Protein AF-A0A4Y2G846-F1 (afdb_monomer)

Secondary structure (DSSP, 8-state):
-PPTT------SS-HHHHHHHHHHHHHTTSS-EEEE-S-THHHHHHHHHS-TT--EEEEEPPPTTSPPEEEEHHHHHHHTTTHHHHHHHHHHH--SSS-PSTT--HHHHHHHHHH-HHHHHHHHHHHS----

Structure (mmCIF, N/CA/C/O backbone):
data_AF-A0A4Y2G846-F1
#
_entry.id   AF-A0A4Y2G846-F1
#
loop_
_atom_site.group_PDB
_atom_site.id
_atom_site.type_symbol
_atom_site.label_atom_id
_atom_site.label_alt_id
_atom_site.label_comp_id
_atom_site.label_asym_id
_atom_site.label_entity_id
_atom_site.label_seq_id
_atom_site.pdbx_PDB_ins_code
_atom_site.Cartn_x
_atom_site.Cartn_y
_atom_site.Cartn_z
_atom_site.occupancy
_atom_site.B_iso_or_equiv
_atom_site.auth_seq_id
_atom_site.auth_comp_id
_atom_site.auth_asym_id
_atom_site.auth_atom_id
_atom_site.pdbx_PDB_model_num
ATOM 1 N N . MET A 1 1 ? -10.526 -6.897 -23.720 1.00 56.66 1 MET A N 1
ATOM 2 C CA . MET A 1 1 ? -9.718 -6.234 -24.769 1.00 56.66 1 MET A CA 1
ATOM 3 C C . MET A 1 1 ? -8.482 -5.649 -24.108 1.00 56.66 1 MET A C 1
ATOM 5 O O . MET A 1 1 ? -8.633 -5.002 -23.082 1.00 56.66 1 MET A O 1
ATOM 9 N N . VAL A 1 2 ? -7.288 -5.907 -24.644 1.00 66.44 2 VAL A N 1
ATOM 10 C CA . VAL A 1 2 ? -6.033 -5.310 -24.152 1.00 66.44 2 VAL A CA 1
ATOM 11 C C . VAL A 1 2 ? -5.812 -3.998 -24.900 1.00 66.44 2 VAL A C 1
ATOM 13 O O . VAL A 1 2 ? -5.807 -3.989 -26.131 1.00 66.44 2 VAL A O 1
ATOM 16 N N . ALA A 1 3 ? -5.684 -2.886 -24.176 1.00 75.12 3 ALA A N 1
ATOM 17 C CA . ALA A 1 3 ? -5.344 -1.602 -24.779 1.00 75.12 3 ALA A CA 1
ATOM 18 C C . ALA A 1 3 ? -3.887 -1.627 -25.270 1.00 75.12 3 ALA A C 1
ATOM 20 O O . ALA A 1 3 ? -3.001 -2.167 -24.607 1.00 75.12 3 ALA A O 1
ATOM 21 N N . LYS A 1 4 ? -3.629 -1.051 -26.448 1.00 83.31 4 LYS A N 1
ATOM 22 C CA . LYS A 1 4 ? -2.294 -1.032 -27.060 1.00 83.31 4 LYS A CA 1
ATOM 23 C C . LYS A 1 4 ? -1.292 -0.359 -26.110 1.00 83.31 4 LYS A C 1
ATOM 25 O O . LYS A 1 4 ? -1.542 0.749 -25.650 1.00 83.31 4 LYS A O 1
ATOM 30 N N . GLY A 1 5 ? -0.177 -1.034 -25.825 1.00 87.25 5 GLY A N 1
ATOM 31 C CA . GLY A 1 5 ? 0.863 -0.542 -24.909 1.00 87.25 5 GLY A CA 1
ATOM 32 C C . GLY A 1 5 ? 0.682 -0.930 -23.437 1.00 87.25 5 GLY A C 1
ATOM 33 O O . GLY A 1 5 ? 1.544 -0.591 -22.632 1.00 87.25 5 GLY A O 1
ATOM 34 N N . PHE A 1 6 ? -0.379 -1.664 -23.080 1.00 85.44 6 PHE A N 1
ATOM 35 C CA . PHE A 1 6 ? -0.602 -2.142 -21.715 1.00 85.44 6 PHE A CA 1
ATOM 36 C C . PHE A 1 6 ? -0.427 -3.655 -21.613 1.00 85.44 6 PHE A C 1
ATOM 38 O O . PHE A 1 6 ? -1.007 -4.421 -22.380 1.00 85.44 6 PHE A O 1
ATOM 45 N N . GLU A 1 7 ? 0.349 -4.087 -20.623 1.00 90.25 7 GLU A N 1
ATOM 46 C CA . GLU A 1 7 ? 0.417 -5.488 -20.224 1.00 90.25 7 GLU A CA 1
ATOM 47 C C . GLU A 1 7 ? -0.723 -5.783 -19.240 1.00 90.25 7 GLU A C 1
ATOM 49 O O . GLU A 1 7 ? -0.816 -5.162 -18.183 1.00 90.25 7 GLU A O 1
ATOM 54 N N . THR A 1 8 ? -1.591 -6.740 -19.571 1.00 90.12 8 THR A N 1
ATOM 55 C CA . THR A 1 8 ? -2.663 -7.200 -18.676 1.00 90.12 8 THR A CA 1
ATOM 56 C C . THR A 1 8 ? -2.320 -8.563 -18.102 1.00 90.12 8 THR A C 1
ATOM 58 O O . THR A 1 8 ? -1.963 -9.473 -18.851 1.00 90.12 8 THR A O 1
ATOM 61 N N . ARG A 1 9 ? -2.483 -8.731 -16.790 1.00 90.25 9 ARG A N 1
ATOM 62 C CA . ARG A 1 9 ? -2.288 -10.011 -16.105 1.00 90.25 9 ARG A CA 1
ATOM 63 C C . ARG A 1 9 ? -3.448 -10.280 -15.156 1.00 90.25 9 ARG A C 1
ATOM 65 O O . ARG A 1 9 ? -4.011 -9.345 -14.596 1.00 90.25 9 ARG A O 1
ATOM 72 N N . VAL A 1 10 ? -3.785 -11.554 -14.991 1.00 91.00 10 VAL A N 1
ATOM 73 C CA . VAL A 1 10 ? -4.806 -12.020 -14.046 1.00 91.00 10 VAL A CA 1
ATOM 74 C C . VAL A 1 10 ? -4.091 -12.568 -12.817 1.00 91.00 10 VAL A C 1
ATOM 76 O O . VAL A 1 10 ? -3.181 -13.385 -12.956 1.00 91.00 10 VAL A O 1
ATOM 79 N N . ALA A 1 11 ? -4.471 -12.102 -11.629 1.00 91.12 11 ALA A N 1
ATOM 80 C CA . ALA A 1 11 ? -3.952 -12.644 -10.381 1.00 91.12 11 ALA A CA 1
ATOM 81 C C . ALA A 1 11 ? -4.583 -14.018 -10.110 1.00 91.12 11 ALA A C 1
ATOM 83 O O . ALA A 1 11 ? -5.795 -14.180 -10.214 1.00 91.12 11 ALA A O 1
ATOM 84 N N . THR A 1 12 ? -3.769 -15.009 -9.742 1.00 90.56 12 THR A N 1
ATOM 85 C CA . THR A 1 12 ? -4.254 -16.340 -9.325 1.00 90.56 12 THR A CA 1
ATOM 86 C C . THR A 1 12 ? -4.896 -16.315 -7.928 1.00 90.56 12 THR A C 1
ATOM 88 O O . THR A 1 12 ? -5.572 -17.262 -7.542 1.00 90.56 12 THR A O 1
ATOM 91 N N . GLY A 1 13 ? -4.678 -15.241 -7.164 1.00 88.94 13 GLY A N 1
ATOM 92 C CA . GLY A 1 13 ? -5.247 -15.014 -5.836 1.00 88.94 13 GLY A CA 1
ATOM 93 C C . GLY A 1 13 ? -5.708 -13.567 -5.686 1.00 88.94 13 GLY A C 1
ATOM 94 O O . GLY A 1 13 ? -6.281 -13.001 -6.613 1.00 88.94 13 GLY A O 1
ATOM 95 N N . ASP A 1 14 ? -5.427 -12.963 -4.534 1.00 89.25 14 ASP A N 1
ATOM 96 C CA . ASP A 1 14 ? -5.782 -11.570 -4.267 1.00 89.25 14 ASP A CA 1
ATOM 97 C C . ASP A 1 14 ? -5.083 -10.585 -5.229 1.00 89.25 14 ASP A C 1
ATOM 99 O O . ASP A 1 14 ? -3.858 -10.618 -5.419 1.00 89.25 14 ASP A O 1
ATOM 103 N N . ALA A 1 15 ? -5.878 -9.713 -5.851 1.00 91.00 15 ALA A N 1
ATOM 104 C CA . ALA A 1 15 ? -5.403 -8.762 -6.850 1.00 91.00 15 ALA A CA 1
ATOM 105 C C . ALA A 1 15 ? -4.586 -7.628 -6.218 1.00 91.00 15 ALA A C 1
ATOM 107 O O . ALA A 1 15 ? -3.604 -7.185 -6.820 1.00 91.00 15 ALA A O 1
A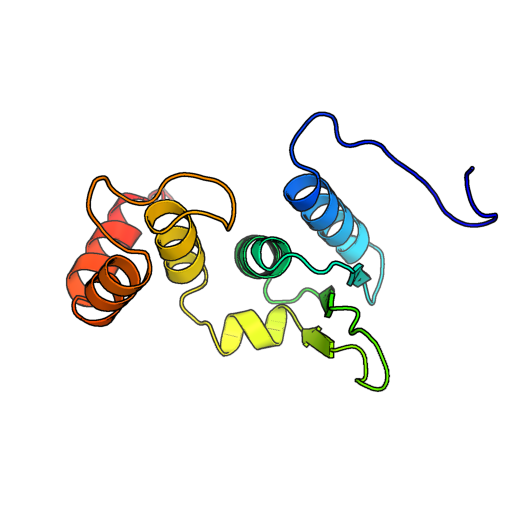TOM 108 N N . ASP A 1 16 ? -4.931 -7.203 -5.002 1.00 90.81 16 ASP A N 1
ATOM 109 C CA . ASP A 1 16 ? -4.244 -6.109 -4.313 1.00 90.81 16 ASP A CA 1
ATOM 110 C C . ASP A 1 16 ? -2.818 -6.504 -3.945 1.00 90.81 16 ASP A C 1
ATOM 112 O O . ASP A 1 16 ? -1.851 -5.807 -4.273 1.00 90.81 16 ASP A O 1
ATOM 116 N N . THR A 1 17 ? -2.666 -7.697 -3.377 1.00 91.06 17 THR A N 1
ATOM 117 C CA . THR A 1 17 ? -1.370 -8.307 -3.080 1.00 91.06 17 THR A CA 1
ATOM 118 C C . THR A 1 17 ? -0.526 -8.453 -4.340 1.00 91.06 17 THR A C 1
ATOM 120 O O . THR A 1 17 ? 0.670 -8.143 -4.330 1.00 91.06 17 THR A O 1
ATOM 123 N N . TYR A 1 18 ? -1.130 -8.906 -5.442 1.00 94.06 18 TYR A N 1
ATOM 124 C CA . TYR A 1 18 ? -0.429 -9.032 -6.714 1.00 94.06 18 TYR A CA 1
ATOM 125 C C . TYR A 1 18 ? 0.054 -7.668 -7.231 1.00 94.06 18 TYR A C 1
ATOM 127 O O . TYR A 1 18 ? 1.231 -7.518 -7.564 1.00 94.06 18 TYR A O 1
ATOM 135 N N . ASN A 1 19 ? -0.818 -6.660 -7.246 1.00 93.44 19 ASN A N 1
ATOM 136 C CA . ASN A 1 19 ? -0.503 -5.319 -7.733 1.00 93.44 19 ASN A CA 1
ATOM 137 C C . ASN A 1 19 ? 0.627 -4.667 -6.930 1.00 93.44 19 ASN A C 1
ATOM 139 O O . ASN A 1 19 ? 1.572 -4.136 -7.521 1.00 93.44 19 ASN A O 1
ATOM 143 N N . VAL A 1 20 ? 0.578 -4.762 -5.598 1.00 94.38 20 VAL A N 1
ATOM 144 C CA . VAL A 1 20 ? 1.624 -4.213 -4.726 1.00 94.38 20 VAL A CA 1
ATOM 145 C C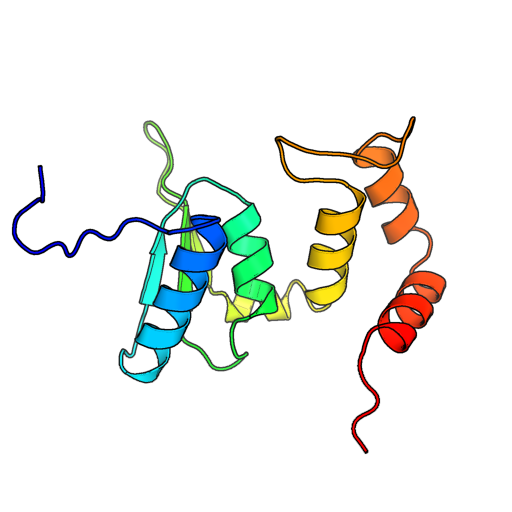 . VAL A 1 20 ? 2.957 -4.913 -4.964 1.00 94.38 20 VAL A C 1
ATOM 147 O O . VAL A 1 20 ? 3.960 -4.240 -5.203 1.00 94.38 20 VAL A O 1
ATOM 150 N N . ARG A 1 21 ? 2.982 -6.252 -4.995 1.00 94.50 21 ARG A N 1
ATOM 151 C CA . ARG A 1 21 ? 4.215 -7.010 -5.273 1.00 94.50 21 ARG A CA 1
ATOM 152 C C . ARG A 1 21 ? 4.827 -6.640 -6.619 1.00 94.50 21 ARG A C 1
ATOM 154 O O . ARG A 1 21 ? 6.021 -6.367 -6.693 1.00 94.50 21 ARG A O 1
ATOM 161 N N . ARG A 1 22 ? 4.013 -6.560 -7.674 1.00 94.81 22 ARG A N 1
ATOM 162 C CA . ARG A 1 22 ? 4.486 -6.174 -9.012 1.00 94.81 22 ARG A CA 1
ATOM 163 C C . ARG A 1 22 ? 5.016 -4.746 -9.059 1.00 94.81 22 ARG A C 1
ATOM 165 O O . ARG A 1 22 ? 6.021 -4.504 -9.726 1.00 94.81 22 ARG A O 1
ATOM 172 N N . GLY A 1 23 ? 4.375 -3.812 -8.358 1.00 94.69 23 GLY A N 1
ATOM 173 C CA . GLY A 1 23 ? 4.871 -2.444 -8.225 1.00 94.69 23 GLY A CA 1
ATOM 174 C C . GLY A 1 23 ? 6.241 -2.397 -7.548 1.00 94.69 23 GLY A C 1
ATOM 175 O O . GLY A 1 23 ? 7.152 -1.741 -8.049 1.00 94.69 23 GLY A O 1
ATOM 176 N N . LEU A 1 24 ? 6.415 -3.157 -6.463 1.00 94.50 24 LEU A N 1
ATOM 177 C CA . LEU A 1 24 ? 7.684 -3.254 -5.736 1.00 94.50 24 LEU A CA 1
ATOM 178 C C . LEU A 1 24 ? 8.797 -3.884 -6.582 1.00 94.50 24 LEU A C 1
ATOM 180 O O . LEU A 1 24 ? 9.896 -3.341 -6.634 1.00 94.50 24 LEU A O 1
ATOM 184 N N . GLU A 1 25 ? 8.510 -4.966 -7.310 1.00 94.19 25 GLU A N 1
ATOM 185 C CA . GLU A 1 25 ? 9.460 -5.572 -8.256 1.00 94.19 25 GLU A CA 1
ATOM 186 C C . GLU A 1 25 ? 9.915 -4.566 -9.322 1.00 94.19 25 GLU A C 1
ATOM 188 O O . GLU A 1 25 ? 11.099 -4.472 -9.642 1.00 94.19 25 GLU A O 1
ATOM 193 N N . LYS A 1 26 ? 8.982 -3.776 -9.869 1.00 93.62 26 LYS A N 1
ATOM 194 C CA . LYS A 1 26 ? 9.304 -2.751 -10.869 1.00 93.62 26 LYS A CA 1
ATOM 195 C C . LYS A 1 26 ? 10.111 -1.599 -10.282 1.00 93.62 26 LYS A C 1
ATOM 197 O O . LYS A 1 26 ? 10.954 -1.061 -10.998 1.00 93.62 26 LYS A O 1
ATOM 202 N N . ALA A 1 27 ? 9.901 -1.253 -9.013 1.00 93.25 27 ALA A N 1
ATOM 203 C CA . ALA A 1 27 ? 10.620 -0.174 -8.338 1.00 93.25 27 ALA A CA 1
ATOM 204 C C . ALA A 1 27 ? 12.122 -0.463 -8.164 1.00 93.25 27 ALA A C 1
ATOM 206 O O . ALA A 1 27 ? 12.891 0.465 -7.941 1.00 93.25 27 ALA A O 1
ATOM 207 N N . ILE A 1 28 ? 12.558 -1.720 -8.325 1.00 91.31 28 ILE A N 1
ATOM 208 C CA . ILE A 1 28 ? 13.983 -2.089 -8.333 1.00 91.31 28 ILE A CA 1
ATOM 209 C C . ILE A 1 28 ? 14.691 -1.538 -9.579 1.00 91.31 28 ILE A C 1
ATOM 211 O O . ILE A 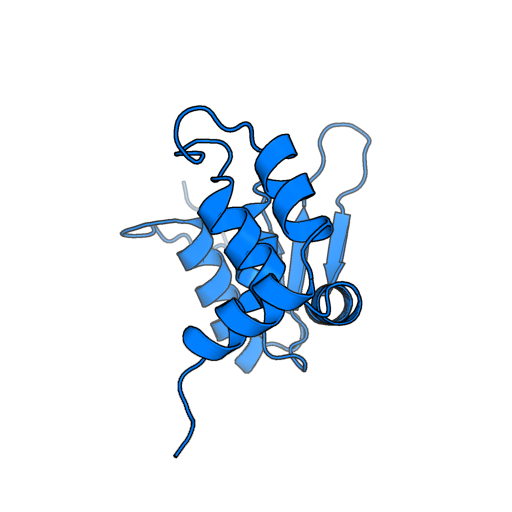1 28 ? 15.843 -1.124 -9.505 1.00 91.31 28 ILE A O 1
ATOM 215 N N . SER A 1 29 ? 14.017 -1.536 -10.733 1.00 93.00 29 SER A N 1
ATOM 216 C CA . SER A 1 29 ? 14.629 -1.182 -12.022 1.00 93.00 29 SER A CA 1
ATOM 217 C C . SER A 1 29 ? 14.085 0.107 -12.642 1.00 93.00 29 SER A C 1
ATOM 219 O O . SER A 1 29 ? 14.532 0.492 -13.719 1.00 93.00 29 SER A O 1
ATOM 221 N N . HIS A 1 30 ? 13.098 0.750 -12.016 1.00 93.38 30 HIS A N 1
ATOM 222 C CA . HIS A 1 30 ? 12.490 1.987 -12.503 1.00 93.38 30 HIS A CA 1
ATOM 223 C C . HIS A 1 30 ? 12.605 3.072 -11.432 1.00 93.38 30 HIS A C 1
ATOM 225 O O . HIS A 1 30 ? 12.308 2.805 -10.269 1.00 93.38 30 HIS A O 1
ATOM 231 N N . PRO A 1 31 ? 12.977 4.308 -11.810 1.00 91.81 31 PRO A N 1
ATOM 232 C CA . PRO A 1 31 ? 13.217 5.378 -10.845 1.00 91.81 31 PRO A CA 1
ATOM 233 C C . PRO A 1 31 ? 11.945 5.825 -10.116 1.00 91.81 31 PRO A C 1
ATOM 235 O O . PRO A 1 31 ? 12.031 6.335 -9.002 1.00 91.81 31 PRO A O 1
ATOM 238 N N . ILE A 1 32 ? 10.774 5.663 -10.742 1.00 94.06 32 ILE A N 1
ATOM 239 C CA . ILE A 1 32 ? 9.467 6.024 -10.187 1.00 94.06 32 ILE A CA 1
ATOM 240 C C . ILE A 1 32 ? 8.456 4.959 -10.605 1.00 94.06 32 ILE A C 1
ATOM 242 O O . ILE A 1 32 ? 8.353 4.625 -11.787 1.00 94.06 32 ILE A O 1
ATOM 246 N N . VAL A 1 33 ? 7.685 4.457 -9.641 1.00 95.88 33 VAL A N 1
ATOM 247 C CA . VAL A 1 33 ? 6.562 3.541 -9.882 1.00 95.88 33 VAL A CA 1
ATOM 248 C C . VAL A 1 33 ? 5.329 4.051 -9.151 1.00 95.88 33 VAL A C 1
ATOM 250 O O . VAL A 1 33 ? 5.420 4.488 -8.006 1.00 95.88 33 VAL A O 1
ATOM 253 N N . SER A 1 34 ? 4.167 3.974 -9.799 1.00 95.38 34 SER A N 1
ATOM 254 C CA . SER A 1 34 ? 2.880 4.264 -9.170 1.00 95.38 34 SER A CA 1
ATOM 255 C C . SER A 1 34 ? 1.962 3.050 -9.254 1.00 95.38 34 SER A C 1
ATOM 257 O O . SER A 1 34 ? 1.796 2.465 -10.324 1.00 95.38 34 SER A O 1
ATOM 259 N N . ILE A 1 35 ? 1.373 2.675 -8.120 1.00 95.38 35 ILE A N 1
ATOM 260 C CA . ILE A 1 35 ? 0.309 1.676 -8.024 1.00 95.38 35 ILE A CA 1
ATOM 261 C C . ILE A 1 35 ? -1.010 2.437 -7.967 1.00 95.38 35 ILE A C 1
ATOM 263 O O . ILE A 1 35 ? -1.205 3.281 -7.096 1.00 95.38 35 ILE A O 1
ATOM 267 N N . THR A 1 36 ? -1.908 2.152 -8.906 1.00 94.31 36 THR A N 1
ATOM 268 C CA . THR A 1 36 ? -3.199 2.840 -9.018 1.00 94.31 36 THR A CA 1
ATOM 269 C C . THR A 1 36 ? -4.337 1.939 -8.564 1.00 94.31 36 THR A C 1
ATOM 271 O O . THR A 1 36 ? -4.454 0.823 -9.063 1.00 94.31 36 THR A O 1
ATOM 274 N N . GLY A 1 37 ? -5.204 2.428 -7.676 1.00 92.19 37 GLY A N 1
ATOM 275 C CA . GLY A 1 37 ? -6.393 1.691 -7.239 1.00 92.19 37 GLY A CA 1
ATOM 276 C C . GLY A 1 37 ? -7.285 2.490 -6.291 1.00 92.19 37 GLY A C 1
ATOM 277 O O . GLY A 1 37 ? -6.871 3.517 -5.756 1.00 92.19 37 GLY A O 1
ATOM 278 N N . GLN A 1 38 ? -8.541 2.063 -6.123 1.00 89.56 38 GLN A N 1
ATOM 279 C CA . GLN A 1 38 ? -9.478 2.716 -5.195 1.00 89.56 38 GLN A CA 1
ATOM 280 C C . GLN A 1 38 ? -9.427 2.119 -3.787 1.00 89.56 38 GLN A C 1
ATOM 282 O O . GLN A 1 38 ? -9.734 2.846 -2.837 1.00 89.56 38 GLN A O 1
ATOM 287 N N . ASP A 1 39 ? -9.026 0.855 -3.674 1.00 87.56 39 ASP A N 1
ATOM 288 C CA . ASP A 1 39 ? -9.048 0.083 -2.437 1.00 87.56 39 ASP A CA 1
ATOM 289 C C . ASP A 1 39 ? -7.964 0.547 -1.463 1.00 87.56 39 ASP A C 1
ATOM 291 O O . ASP A 1 39 ? -6.809 0.785 -1.831 1.00 87.56 39 ASP A O 1
ATOM 295 N N . ILE A 1 40 ? -8.355 0.719 -0.199 1.00 82.06 40 ILE A N 1
ATOM 296 C CA . ILE A 1 40 ? -7.459 1.216 0.851 1.00 82.06 40 ILE A CA 1
ATOM 297 C C . ILE A 1 40 ? -6.424 0.167 1.267 1.00 82.06 40 ILE A C 1
ATOM 299 O O . ILE A 1 40 ? -5.344 0.516 1.748 1.00 82.06 40 ILE A O 1
ATOM 303 N N . ASP A 1 41 ? -6.721 -1.106 1.026 1.00 84.88 41 ASP A N 1
ATOM 304 C CA . ASP A 1 41 ? -5.864 -2.241 1.364 1.00 84.88 41 ASP A CA 1
ATOM 305 C C . ASP A 1 41 ? -4.526 -2.163 0.618 1.00 84.88 41 ASP A C 1
ATOM 307 O O . ASP A 1 41 ? -3.479 -2.485 1.184 1.00 84.88 41 ASP A O 1
ATOM 311 N N . LEU A 1 42 ? -4.524 -1.583 -0.590 1.00 89.75 42 LEU A N 1
ATOM 312 C CA . LEU A 1 42 ? -3.314 -1.262 -1.348 1.00 89.75 42 LEU A CA 1
ATOM 313 C C . LEU A 1 42 ? -2.358 -0.356 -0.566 1.00 89.75 42 LEU A C 1
ATOM 315 O O . LEU A 1 42 ? -1.146 -0.549 -0.631 1.00 89.75 42 LEU A O 1
ATOM 319 N N . VAL A 1 43 ? -2.874 0.614 0.195 1.00 87.38 43 VAL A N 1
ATOM 320 C CA . VAL A 1 43 ? -2.052 1.515 1.018 1.00 87.38 43 VAL A CA 1
ATOM 321 C C . VAL A 1 43 ? -1.451 0.760 2.197 1.00 87.38 43 VAL A C 1
ATOM 323 O O . VAL A 1 43 ? -0.256 0.894 2.457 1.00 87.38 43 VAL A O 1
ATOM 326 N N . GLY A 1 44 ? -2.255 -0.056 2.885 1.00 84.69 44 GLY A N 1
ATOM 327 C CA . GLY A 1 44 ? -1.786 -0.881 3.999 1.00 84.69 44 GLY A CA 1
ATOM 328 C C . GLY A 1 44 ? -0.674 -1.838 3.568 1.00 84.69 44 GLY A C 1
ATOM 329 O O . GLY A 1 44 ? 0.407 -1.842 4.159 1.00 84.69 44 GLY A O 1
ATOM 330 N N . LEU A 1 45 ? -0.905 -2.581 2.483 1.00 88.75 45 LEU A N 1
ATOM 331 C CA . LEU A 1 45 ? 0.068 -3.494 1.883 1.00 88.75 45 LEU A CA 1
ATOM 332 C C . LEU A 1 45 ? 1.326 -2.763 1.395 1.00 88.75 45 LEU A C 1
ATOM 334 O O . LEU A 1 45 ? 2.439 -3.250 1.594 1.00 88.75 45 LEU A O 1
ATOM 338 N N . LEU A 1 46 ? 1.179 -1.586 0.781 1.00 90.44 46 LEU A N 1
ATOM 339 C CA . LEU A 1 46 ? 2.315 -0.817 0.283 1.00 90.44 46 LEU A CA 1
ATOM 340 C C . LEU A 1 46 ? 3.204 -0.305 1.419 1.00 90.44 46 LEU A C 1
ATOM 342 O O . LEU A 1 46 ? 4.416 -0.471 1.356 1.00 90.44 46 LEU A O 1
ATOM 346 N N . ILE A 1 47 ? 2.624 0.276 2.473 1.00 87.25 47 ILE A N 1
ATOM 347 C CA . ILE A 1 47 ? 3.384 0.764 3.638 1.00 87.25 47 ILE A CA 1
ATOM 348 C C . ILE A 1 47 ? 4.105 -0.400 4.333 1.00 87.25 47 ILE A C 1
ATOM 350 O O . ILE A 1 47 ? 5.219 -0.231 4.825 1.00 87.25 47 ILE A O 1
ATOM 354 N N . ALA A 1 48 ? 3.487 -1.578 4.362 1.00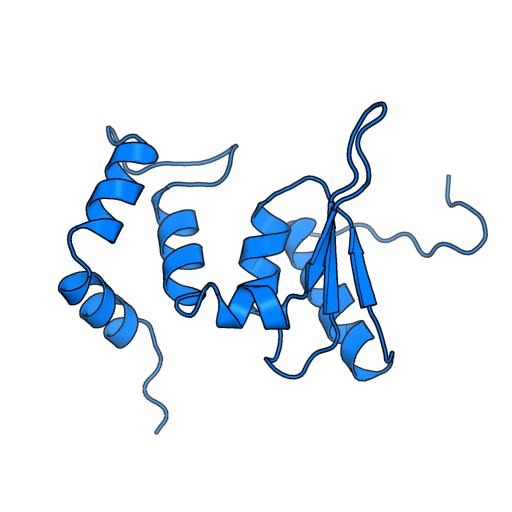 85.31 48 ALA A N 1
ATOM 355 C CA . ALA A 1 48 ? 4.059 -2.770 4.969 1.00 85.31 48 ALA A CA 1
ATOM 356 C C . ALA A 1 48 ? 5.267 -3.341 4.224 1.00 85.31 48 ALA A C 1
ATOM 358 O O . ALA A 1 48 ? 6.212 -3.809 4.854 1.00 85.31 48 ALA A O 1
ATOM 359 N N . LEU A 1 49 ? 5.197 -3.360 2.891 1.00 88.94 49 LEU A N 1
ATOM 360 C CA . LEU A 1 49 ? 6.125 -4.112 2.046 1.00 88.94 49 LEU A CA 1
ATOM 361 C C . LEU A 1 49 ? 7.151 -3.224 1.332 1.00 88.94 49 LEU A C 1
ATOM 363 O O . LEU A 1 49 ? 8.176 -3.728 0.873 1.00 88.94 49 LEU A O 1
ATOM 367 N N . ALA A 1 50 ? 6.895 -1.919 1.209 1.00 89.94 50 ALA A N 1
ATOM 368 C CA . ALA A 1 50 ? 7.826 -0.998 0.574 1.00 89.94 50 ALA A CA 1
ATOM 369 C C . ALA A 1 50 ? 9.110 -0.850 1.391 1.00 89.94 50 ALA A C 1
ATOM 371 O O . ALA A 1 50 ? 9.087 -0.670 2.609 1.00 89.94 50 ALA A O 1
ATOM 372 N N . GLN A 1 51 ? 10.248 -0.849 0.701 1.00 87.69 51 GLN A N 1
ATOM 373 C CA . GLN A 1 51 ? 11.499 -0.432 1.320 1.00 87.69 51 GLN A CA 1
ATOM 374 C C . GLN A 1 51 ? 11.431 1.076 1.611 1.00 87.69 51 GLN A C 1
ATOM 376 O O . GLN A 1 51 ? 10.935 1.811 0.749 1.00 87.69 51 GLN A O 1
ATOM 381 N N . PRO A 1 52 ? 11.958 1.564 2.749 1.00 83.31 52 PRO A N 1
ATOM 382 C CA . PRO A 1 52 ? 11.887 2.989 3.101 1.00 83.31 52 PRO A CA 1
ATOM 383 C C . PRO A 1 52 ? 12.453 3.907 2.002 1.00 83.31 52 PRO A C 1
ATOM 385 O O . PRO A 1 52 ? 11.959 5.011 1.746 1.00 83.31 52 PRO A O 1
ATOM 388 N N . GLU A 1 53 ? 13.437 3.391 1.263 1.00 83.69 53 GLU A N 1
ATOM 389 C CA . GLU A 1 53 ? 14.171 4.140 0.247 1.00 83.69 53 GLU A CA 1
ATOM 390 C C . GLU A 1 53 ? 13.521 4.062 -1.138 1.00 83.69 53 GLU A C 1
ATOM 392 O O . GLU A 1 53 ? 13.930 4.783 -2.046 1.00 83.69 53 GLU A O 1
ATOM 397 N N . SER A 1 54 ? 12.463 3.268 -1.304 1.00 84.31 54 SER A N 1
ATOM 398 C CA . SER A 1 54 ? 11.785 3.117 -2.590 1.00 84.31 54 SER A CA 1
ATOM 399 C C . SER A 1 54 ? 11.011 4.377 -3.005 1.00 84.31 54 SER A C 1
ATOM 401 O O . SER A 1 54 ? 10.292 5.000 -2.219 1.00 84.31 54 SER A O 1
ATOM 403 N N . SER A 1 55 ? 11.137 4.747 -4.281 1.00 91.25 55 SER A N 1
ATOM 404 C CA . SER A 1 55 ? 10.380 5.830 -4.927 1.00 91.25 55 SER A CA 1
ATOM 405 C C . SER A 1 55 ? 9.067 5.298 -5.511 1.00 91.25 55 SER A C 1
ATOM 407 O O . SER A 1 55 ? 8.797 5.420 -6.709 1.00 91.25 55 SER A O 1
ATOM 409 N N . ILE A 1 56 ? 8.267 4.654 -4.658 1.00 95.44 56 ILE A N 1
ATOM 410 C CA . ILE A 1 56 ? 6.963 4.098 -5.024 1.00 95.44 56 ILE A CA 1
ATOM 411 C C . ILE A 1 56 ? 5.822 4.944 -4.454 1.00 95.44 56 ILE A C 1
ATOM 413 O O . ILE A 1 56 ? 5.885 5.462 -3.332 1.00 95.44 56 ILE A O 1
ATOM 417 N N . TYR A 1 57 ? 4.775 5.094 -5.256 1.00 95.38 57 TYR A N 1
ATOM 418 C CA . TYR A 1 57 ? 3.623 5.928 -4.953 1.00 95.38 57 TYR A CA 1
ATOM 419 C C . TYR A 1 57 ? 2.328 5.129 -5.067 1.00 95.38 57 TYR A C 1
ATOM 421 O O . TYR A 1 57 ? 2.220 4.199 -5.864 1.00 95.38 57 TYR A O 1
ATOM 429 N N . PHE A 1 58 ? 1.336 5.525 -4.282 1.00 94.62 58 PHE A N 1
ATOM 430 C CA . PHE A 1 58 ? -0.044 5.098 -4.441 1.00 94.62 58 PHE A CA 1
ATOM 431 C C . PHE A 1 58 ? -0.851 6.231 -5.069 1.00 94.62 58 PHE A C 1
ATOM 433 O O . PHE A 1 58 ? -0.889 7.337 -4.527 1.00 94.62 58 PHE A O 1
ATOM 440 N N . MET A 1 59 ? -1.497 5.959 -6.199 1.00 95.31 59 MET A N 1
ATOM 441 C CA . MET A 1 59 ? -2.420 6.878 -6.851 1.00 95.31 59 MET A CA 1
ATOM 442 C C . MET A 1 59 ? -3.847 6.389 -6.643 1.00 95.31 59 MET A C 1
ATOM 444 O O . MET A 1 59 ? -4.242 5.336 -7.144 1.00 95.31 59 MET A O 1
ATOM 448 N N . LYS A 1 60 ? -4.639 7.182 -5.928 1.00 92.75 60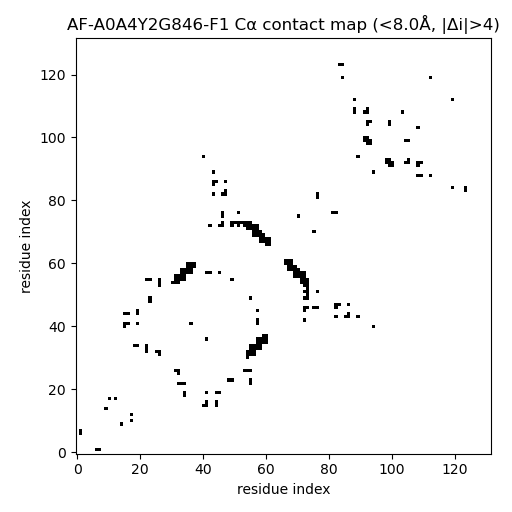 LYS A N 1
ATOM 449 C CA . LYS A 1 60 ? -6.068 6.953 -5.792 1.00 92.75 60 LYS A CA 1
ATOM 450 C C . LYS A 1 60 ? -6.805 7.768 -6.853 1.00 92.75 60 LYS A C 1
ATOM 452 O O . LYS A 1 60 ? -6.876 8.992 -6.701 1.00 92.75 60 LYS A O 1
ATOM 457 N N . PRO A 1 61 ? -7.396 7.122 -7.872 1.00 92.50 61 PRO A N 1
ATOM 458 C CA . PRO A 1 61 ? -8.235 7.825 -8.816 1.00 92.50 61 PRO A CA 1
ATOM 459 C C . PRO A 1 61 ? -9.497 8.316 -8.099 1.00 92.50 61 PRO A C 1
ATOM 461 O O . PRO A 1 61 ? -10.130 7.590 -7.314 1.00 92.50 61 PRO A O 1
ATOM 464 N N . CYS A 1 62 ? -9.841 9.572 -8.336 1.00 89.06 62 CYS A N 1
ATOM 465 C CA . CYS A 1 62 ? -11.025 10.216 -7.794 1.00 89.06 62 CYS A CA 1
ATOM 466 C C . CYS A 1 62 ? -12.127 10.285 -8.861 1.00 89.06 62 CYS A C 1
ATOM 468 O O . CYS A 1 62 ? -11.893 10.125 -10.055 1.00 89.06 62 CYS A O 1
ATOM 470 N N . LYS A 1 63 ? -13.380 10.453 -8.425 1.00 87.44 63 LYS A N 1
ATOM 471 C CA . LYS A 1 63 ? -14.536 10.546 -9.329 1.00 87.44 63 LYS A CA 1
ATOM 472 C C . LYS A 1 63 ? -14.984 12.001 -9.469 1.00 87.44 63 LYS A C 1
ATOM 474 O O . LYS A 1 63 ? -14.925 12.771 -8.511 1.00 87.44 63 LYS A O 1
ATOM 479 N N . GLY A 1 64 ? -15.515 12.351 -10.639 1.00 86.81 64 GLY A N 1
ATOM 480 C CA . GLY A 1 64 ? -16.091 13.671 -10.902 1.00 86.81 64 GLY A CA 1
ATOM 481 C C . GLY A 1 64 ? -15.026 14.751 -11.099 1.00 86.81 64 GLY A C 1
ATOM 482 O O . GLY A 1 64 ? -14.083 14.555 -11.853 1.00 86.81 64 GLY A O 1
ATOM 483 N N . LYS A 1 65 ? -15.200 15.904 -10.442 1.00 90.19 65 LYS A N 1
ATOM 484 C CA . LYS A 1 65 ? -14.292 17.066 -10.542 1.00 90.19 65 LYS A CA 1
ATOM 485 C C . LYS A 1 65 ? -13.186 17.077 -9.477 1.00 90.19 65 LYS A C 1
ATOM 487 O O . LYS A 1 65 ? -12.556 18.105 -9.264 1.00 90.19 65 LYS A O 1
ATOM 492 N N . VAL A 1 66 ? -13.013 15.975 -8.751 1.00 90.06 66 VAL A N 1
ATOM 493 C CA . VAL A 1 66 ? -11.999 15.860 -7.700 1.00 90.06 66 VAL A CA 1
ATOM 494 C C . VAL A 1 66 ? -10.723 15.312 -8.321 1.00 90.06 66 VAL A C 1
ATOM 496 O O . VAL A 1 66 ? -10.774 14.289 -8.996 1.00 90.06 66 VAL A O 1
ATOM 499 N N . GLU A 1 67 ? -9.600 15.980 -8.072 1.00 90.81 67 GLU A N 1
ATOM 500 C CA . GLU A 1 67 ? -8.289 15.544 -8.550 1.00 90.81 67 GLU A CA 1
ATOM 501 C C . GLU A 1 67 ? -7.876 14.200 -7.941 1.00 90.81 67 GLU A C 1
ATOM 503 O O . GLU A 1 67 ? -8.187 13.881 -6.784 1.00 90.81 67 GLU A O 1
ATOM 508 N N . ASP A 1 68 ? -7.149 13.419 -8.736 1.00 92.62 68 ASP A N 1
ATOM 509 C CA . ASP A 1 68 ? -6.531 12.181 -8.283 1.00 92.62 68 ASP A CA 1
ATOM 510 C C . ASP A 1 68 ? -5.536 12.472 -7.160 1.00 92.62 68 ASP A C 1
ATOM 512 O O . ASP A 1 68 ? -4.805 13.463 -7.171 1.00 92.62 68 ASP A O 1
ATOM 516 N N . LYS A 1 69 ? -5.507 11.591 -6.160 1.00 92.06 69 LYS A N 1
ATOM 517 C CA . LYS A 1 69 ? -4.637 11.766 -4.996 1.00 92.06 69 LYS A CA 1
ATOM 518 C C . LYS A 1 69 ? -3.417 10.874 -5.123 1.00 92.06 69 LYS A C 1
ATOM 520 O O . LYS A 1 69 ? -3.558 9.662 -5.260 1.00 92.06 69 LYS A O 1
ATOM 525 N N . LEU A 1 70 ? -2.231 11.464 -5.018 1.00 93.44 70 LEU A N 1
ATOM 526 C CA . LEU A 1 70 ? -0.961 10.746 -5.040 1.00 93.44 70 LEU A CA 1
ATOM 527 C C . LEU A 1 70 ? -0.310 10.770 -3.655 1.00 93.44 70 LEU A C 1
ATOM 529 O O . LEU A 1 70 ? -0.123 11.832 -3.061 1.00 93.44 70 LEU A O 1
ATOM 533 N N . PHE A 1 71 ? 0.084 9.602 -3.161 1.00 91.56 71 PHE A N 1
ATOM 534 C CA . PHE A 1 71 ? 0.727 9.437 -1.864 1.00 91.56 71 PHE A CA 1
ATOM 535 C C . PHE A 1 71 ? 2.072 8.735 -2.031 1.00 91.56 71 PHE A C 1
ATOM 537 O O . PHE A 1 71 ? 2.160 7.692 -2.671 1.00 91.56 71 PHE A O 1
ATOM 544 N N . SER A 1 72 ? 3.133 9.288 -1.446 1.00 92.19 72 SER A N 1
ATOM 545 C CA . SER A 1 72 ? 4.439 8.621 -1.403 1.00 92.19 72 SER A CA 1
ATOM 546 C C . SER A 1 72 ? 4.431 7.547 -0.321 1.00 92.19 72 SER A C 1
ATOM 548 O O . SER A 1 72 ? 4.141 7.861 0.834 1.00 92.19 72 SER A O 1
ATOM 550 N N . ALA A 1 73 ? 4.813 6.313 -0.664 1.00 90.44 73 ALA A N 1
ATOM 551 C CA . ALA A 1 73 ? 4.936 5.236 0.317 1.00 90.44 73 ALA A CA 1
ATOM 552 C C . ALA A 1 73 ? 5.932 5.598 1.424 1.00 90.44 73 ALA A C 1
ATOM 554 O O . ALA A 1 73 ? 5.612 5.469 2.601 1.00 90.44 73 ALA A O 1
ATOM 555 N N . ARG A 1 74 ? 7.085 6.173 1.058 1.00 89.50 74 ARG A N 1
ATOM 556 C CA . ARG A 1 74 ? 8.081 6.676 2.015 1.00 89.50 74 ARG A CA 1
ATOM 557 C C . ARG A 1 74 ? 7.489 7.708 2.975 1.00 89.50 74 ARG A C 1
ATOM 559 O O . ARG A 1 74 ? 7.749 7.657 4.175 1.00 89.50 74 ARG A O 1
ATOM 566 N N . LYS A 1 75 ? 6.727 8.682 2.463 1.00 88.69 75 LYS A N 1
ATOM 567 C CA . LYS A 1 75 ? 6.096 9.705 3.313 1.00 88.69 75 LYS A CA 1
ATOM 568 C C . LYS A 1 75 ? 5.079 9.067 4.258 1.00 88.69 75 LYS A C 1
ATOM 570 O O . LYS A 1 75 ? 5.118 9.345 5.451 1.00 88.69 75 LYS A O 1
ATOM 575 N N . LEU A 1 76 ? 4.247 8.169 3.732 1.00 85.25 76 LEU A N 1
ATOM 576 C CA . LEU A 1 76 ? 3.277 7.421 4.519 1.00 85.25 76 LEU A CA 1
ATOM 577 C C . LEU A 1 76 ? 3.958 6.599 5.616 1.00 85.25 76 LEU A C 1
ATOM 579 O O . LEU A 1 76 ? 3.536 6.690 6.752 1.00 85.25 76 LEU A O 1
ATOM 583 N N . GLN A 1 77 ? 5.047 5.882 5.336 1.00 84.31 77 GLN A N 1
ATOM 584 C CA . GLN A 1 77 ? 5.799 5.129 6.350 1.00 84.31 77 GLN A CA 1
ATOM 585 C C . GLN A 1 77 ? 6.383 6.016 7.461 1.00 84.31 77 GLN A C 1
ATOM 587 O O . GLN A 1 77 ? 6.444 5.595 8.613 1.00 84.31 77 GLN A O 1
ATOM 592 N N . LYS A 1 78 ? 6.799 7.249 7.140 1.00 83.56 78 LYS A N 1
ATOM 593 C CA . LYS A 1 78 ? 7.308 8.209 8.137 1.00 83.56 78 LYS A CA 1
ATOM 594 C C . LYS A 1 78 ? 6.201 8.779 9.018 1.00 83.56 78 LYS A C 1
ATOM 596 O O . LYS A 1 78 ? 6.375 8.869 10.229 1.00 83.56 78 LYS A O 1
ATOM 601 N N . GLU A 1 79 ? 5.082 9.174 8.415 1.00 79.81 79 GLU A N 1
ATOM 602 C CA . GLU A 1 79 ? 3.911 9.689 9.142 1.00 79.81 79 GLU A CA 1
ATOM 603 C C . GLU A 1 79 ? 3.213 8.578 9.935 1.00 79.81 79 GLU A C 1
ATOM 605 O O . GLU A 1 79 ? 2.683 8.801 11.020 1.00 79.81 79 GLU A O 1
ATOM 610 N N . LEU A 1 80 ? 3.270 7.361 9.406 1.00 71.50 80 LEU A N 1
ATOM 611 C CA . LEU A 1 80 ? 2.692 6.149 9.954 1.00 71.50 80 LEU A CA 1
ATOM 612 C C . LEU A 1 80 ? 3.823 5.236 10.422 1.00 71.50 80 LEU A C 1
ATOM 614 O O . LEU A 1 80 ? 3.940 4.095 9.975 1.00 71.50 80 LEU A O 1
ATOM 618 N N . SER A 1 81 ? 4.625 5.731 11.372 1.00 61.59 81 SER A N 1
ATOM 619 C CA . SER A 1 81 ? 5.758 5.035 12.021 1.00 61.59 81 SER A CA 1
ATOM 620 C C . SER A 1 81 ? 5.409 3.678 12.660 1.00 61.59 81 SER A C 1
ATOM 622 O O . SER A 1 81 ? 6.265 2.984 13.200 1.00 61.59 81 SER A O 1
ATOM 624 N N . PHE A 1 82 ? 4.144 3.284 12.558 1.00 65.25 82 PHE A N 1
ATOM 625 C CA . PHE A 1 82 ? 3.537 2.055 13.011 1.00 65.25 82 PHE A CA 1
ATOM 626 C C . PHE A 1 82 ? 2.850 1.302 11.855 1.00 65.25 82 PHE A C 1
ATOM 628 O O . PHE A 1 82 ? 1.732 0.812 11.998 1.00 65.25 82 PHE A O 1
ATOM 635 N N . ALA A 1 83 ? 3.510 1.181 10.702 1.00 65.12 83 ALA A N 1
ATOM 636 C CA . ALA A 1 83 ? 3.063 0.356 9.572 1.00 65.12 83 ALA A CA 1
ATOM 637 C C . ALA A 1 83 ? 2.531 -1.024 10.012 1.00 65.12 83 ALA A C 1
ATOM 639 O O . ALA A 1 83 ? 1.462 -1.465 9.592 1.00 65.12 83 ALA A O 1
ATOM 640 N N . GLN A 1 84 ? 3.246 -1.661 10.942 1.00 65.44 84 GLN A N 1
ATOM 641 C CA . GLN A 1 84 ? 2.867 -2.938 11.541 1.00 65.44 84 GLN A CA 1
ATOM 642 C C . GLN A 1 84 ? 1.575 -2.841 12.367 1.00 65.44 84 GLN A C 1
ATOM 644 O O . GLN A 1 84 ? 0.739 -3.729 12.271 1.00 65.44 84 GLN A O 1
ATOM 649 N N . THR A 1 85 ? 1.350 -1.757 13.119 1.00 70.62 85 THR A N 1
ATOM 650 C CA . THR A 1 85 ? 0.075 -1.499 13.819 1.00 70.62 85 THR A CA 1
ATOM 651 C C . THR A 1 85 ? -1.071 -1.289 12.848 1.00 70.62 85 THR A C 1
ATOM 653 O O . THR A 1 85 ?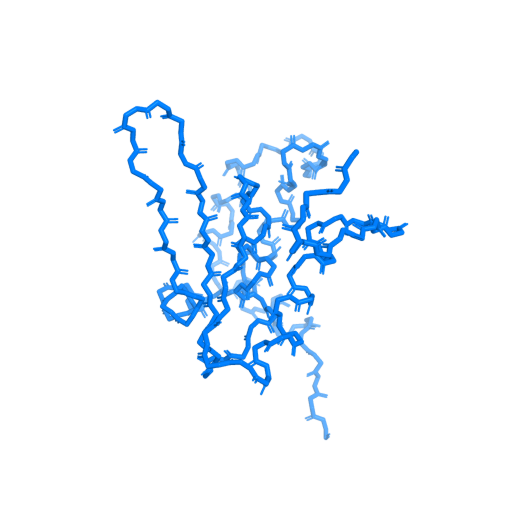 -2.176 -1.716 13.146 1.00 70.62 85 THR A O 1
ATOM 656 N N . ILE A 1 86 ? -0.843 -0.642 11.704 1.00 71.12 86 ILE A N 1
ATOM 657 C CA . ILE A 1 86 ? -1.898 -0.419 10.707 1.00 71.12 86 ILE A CA 1
ATOM 658 C C . ILE A 1 86 ? -2.322 -1.741 10.086 1.00 71.12 86 ILE A C 1
ATOM 660 O O . ILE A 1 86 ? -3.516 -2.011 10.003 1.00 71.12 86 ILE A O 1
ATOM 664 N N . LEU A 1 87 ? -1.364 -2.592 9.721 1.00 72.69 87 LEU A N 1
ATOM 665 C CA . LEU A 1 87 ? -1.659 -3.947 9.265 1.00 72.69 87 LEU A CA 1
ATOM 666 C C . LEU A 1 87 ? -2.337 -4.787 10.341 1.00 72.69 87 LEU A C 1
ATOM 668 O O . LEU A 1 87 ? -3.283 -5.503 10.045 1.00 72.69 87 LEU A O 1
ATOM 672 N N . LEU A 1 88 ? -1.869 -4.696 11.586 1.00 69.81 88 LEU A N 1
ATOM 673 C CA . LEU A 1 88 ? -2.438 -5.419 12.718 1.00 69.81 88 LEU A CA 1
ATOM 674 C C . LEU A 1 88 ? -3.884 -4.980 12.962 1.00 69.81 88 LEU A C 1
ATOM 676 O O . LEU A 1 88 ? -4.786 -5.804 13.071 1.00 69.81 88 LEU A O 1
ATOM 680 N N . LEU A 1 89 ? -4.121 -3.671 12.970 1.00 75.50 89 LEU A N 1
ATOM 681 C CA . LEU A 1 89 ? -5.444 -3.080 13.078 1.00 75.50 89 LEU A CA 1
ATOM 682 C C . LEU A 1 89 ? -6.331 -3.514 11.912 1.00 75.50 89 LEU A C 1
ATOM 684 O O . LEU A 1 89 ? -7.480 -3.876 12.138 1.00 75.50 89 LEU A O 1
ATOM 688 N N . HIS A 1 90 ? -5.815 -3.510 10.685 1.00 74.56 90 HIS A N 1
ATOM 689 C CA . HIS A 1 90 ? -6.539 -3.970 9.506 1.00 74.56 90 HIS A CA 1
ATOM 690 C C . HIS A 1 90 ? -6.887 -5.466 9.605 1.00 74.56 90 HIS A C 1
ATOM 692 O O . HIS A 1 90 ? -8.038 -5.835 9.400 1.00 74.56 90 HIS A O 1
ATOM 698 N N . ALA A 1 91 ? -5.949 -6.312 10.040 1.00 69.94 91 ALA A N 1
ATOM 699 C CA . ALA A 1 91 ? -6.164 -7.744 10.237 1.00 69.94 91 ALA A CA 1
ATOM 700 C C . ALA A 1 91 ? -7.221 -8.047 11.314 1.00 69.94 91 ALA A C 1
ATOM 702 O O . ALA A 1 91 ? -8.015 -8.968 11.149 1.00 69.94 91 ALA A O 1
ATOM 703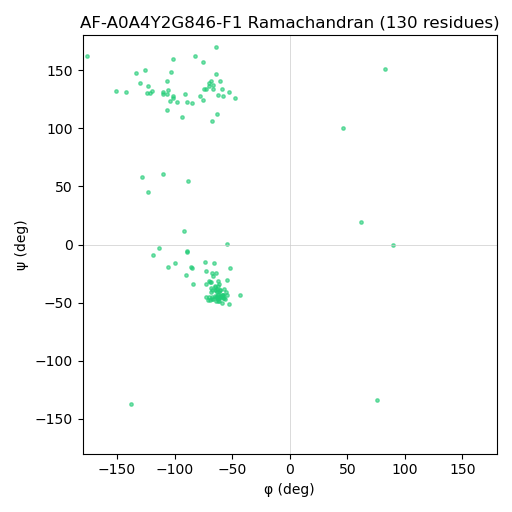 N N . PHE A 1 92 ? -7.263 -7.270 12.404 1.00 69.56 92 PHE A N 1
ATOM 704 C CA . PHE A 1 92 ? -8.251 -7.465 13.473 1.00 69.56 92 PHE A CA 1
ATOM 705 C C . PHE A 1 92 ? -9.601 -6.792 13.204 1.00 69.56 92 PHE A C 1
ATOM 707 O O . PHE A 1 92 ? -10.638 -7.303 13.630 1.00 69.56 92 PHE A O 1
ATOM 714 N N . SER A 1 93 ? -9.608 -5.632 12.542 1.00 71.44 93 SER A N 1
ATOM 715 C CA . SER A 1 93 ? -10.837 -4.890 12.224 1.00 71.44 93 SER A CA 1
ATOM 716 C C . SER A 1 93 ? -11.516 -5.362 10.936 1.00 71.44 93 SER A C 1
ATOM 718 O O . SER A 1 93 ? -12.719 -5.144 10.782 1.00 71.44 93 SER A O 1
ATOM 720 N N . GLY A 1 94 ? -10.779 -6.045 10.063 1.00 67.62 94 GLY A N 1
ATOM 721 C CA . GLY A 1 94 ? -11.250 -6.567 8.788 1.00 67.62 94 GLY A CA 1
ATOM 722 C C . GLY A 1 94 ? -11.251 -5.528 7.660 1.00 67.62 94 GLY A C 1
ATOM 723 O O . GLY A 1 94 ? -11.471 -4.330 7.880 1.00 67.62 94 GLY A O 1
ATOM 724 N N . CYS A 1 95 ? -11.072 -6.009 6.427 1.00 70.75 95 CYS A N 1
ATOM 725 C CA . CYS A 1 95 ? -11.329 -5.282 5.175 1.00 70.75 95 CYS A CA 1
ATOM 726 C C . CYS A 1 95 ? -12.832 -4.947 5.038 1.00 70.75 95 CYS A C 1
ATOM 728 O O . CYS A 1 95 ? -13.666 -5.383 5.840 1.00 70.75 95 CYS A O 1
ATOM 730 N N . ASP A 1 96 ? -13.205 -4.124 4.062 1.00 61.88 96 ASP A N 1
ATOM 731 C CA . ASP A 1 96 ? -14.589 -3.772 3.724 1.00 61.88 96 ASP A CA 1
ATOM 732 C C . ASP A 1 96 ? -15.514 -4.987 3.513 1.00 61.88 96 ASP A C 1
ATOM 734 O O . ASP A 1 96 ? -16.726 -4.842 3.671 1.00 61.88 96 ASP A O 1
ATOM 738 N N . ILE A 1 97 ? -14.971 -6.188 3.248 1.00 49.47 97 ILE A N 1
ATOM 739 C CA . ILE A 1 97 ? -15.770 -7.384 2.920 1.00 49.47 97 ILE A CA 1
ATOM 740 C C . ILE A 1 97 ? -15.618 -8.565 3.912 1.00 49.47 97 ILE A C 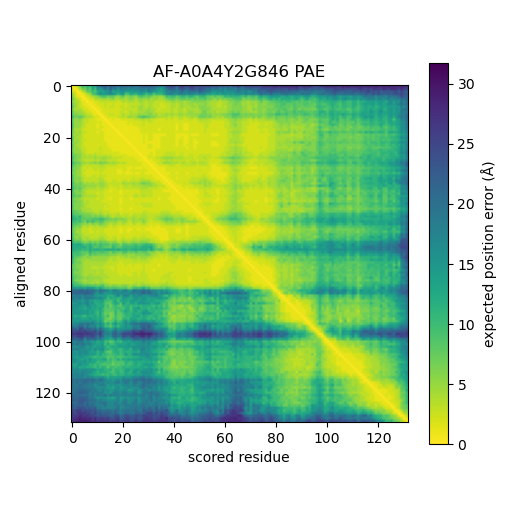1
ATOM 742 O O . ILE A 1 97 ? -16.436 -9.481 3.859 1.00 49.47 97 ILE A O 1
ATOM 746 N N . THR A 1 98 ? -14.687 -8.580 4.888 1.00 52.88 98 THR A N 1
ATOM 747 C CA . THR A 1 98 ? -14.583 -9.768 5.782 1.00 52.88 98 THR A CA 1
ATOM 748 C C . THR A 1 98 ? -14.071 -9.536 7.211 1.00 52.88 98 THR A C 1
ATOM 750 O O . THR A 1 98 ? -13.037 -8.912 7.429 1.00 52.88 98 THR A O 1
ATOM 753 N N . SER A 1 99 ? -14.836 -10.121 8.148 1.00 58.03 99 SER A N 1
ATOM 754 C CA . SER A 1 99 ? -14.595 -10.466 9.565 1.00 58.03 99 SER A CA 1
ATOM 755 C C . SER A 1 99 ? -13.952 -9.421 10.484 1.00 58.03 99 SER A C 1
ATOM 757 O O . SER A 1 99 ? -12.735 -9.309 10.584 1.00 58.03 99 SER A O 1
ATOM 759 N N . THR A 1 100 ? -14.802 -8.763 11.275 1.00 63.22 100 THR A N 1
ATOM 760 C CA . THR A 1 100 ? -14.416 -8.133 12.545 1.00 63.22 100 THR A CA 1
ATOM 761 C C . THR A 1 100 ? -14.402 -9.195 13.657 1.00 63.22 100 THR A C 1
ATOM 763 O O . THR A 1 100 ? -15.030 -10.251 13.525 1.00 63.22 100 THR A O 1
ATOM 766 N N . ILE A 1 101 ? -13.738 -8.924 14.786 1.00 71.31 101 ILE A N 1
ATOM 767 C CA . ILE A 1 101 ? -13.887 -9.749 15.999 1.00 71.31 101 ILE A CA 1
ATOM 768 C C . ILE A 1 101 ? -15.381 -9.887 16.347 1.00 71.31 101 ILE A C 1
ATOM 770 O O . ILE A 1 101 ? -16.103 -8.889 16.413 1.00 71.31 101 ILE A O 1
ATOM 774 N N . TYR A 1 102 ? -15.844 -11.118 16.604 1.00 77.06 102 TYR A N 1
ATOM 775 C CA . TYR A 1 102 ? -17.250 -11.419 16.896 1.00 77.06 102 TYR A CA 1
ATOM 776 C C . TYR A 1 102 ? -17.838 -10.456 17.944 1.00 77.06 102 TYR A C 1
ATOM 778 O O . TYR A 1 102 ? -17.296 -10.292 19.039 1.00 77.06 102 TYR A O 1
ATOM 786 N N . ARG A 1 103 ? -18.961 -9.809 17.596 1.00 79.69 1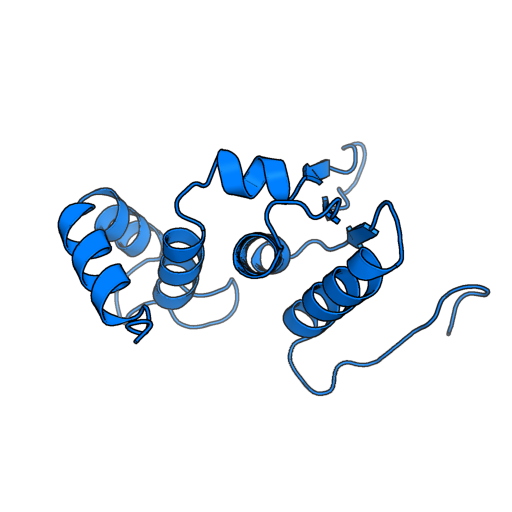03 ARG A N 1
ATOM 787 C CA . ARG A 1 103 ? -19.665 -8.788 18.405 1.00 79.69 103 ARG A CA 1
ATOM 788 C C . ARG A 1 103 ? -18.863 -7.510 18.704 1.00 79.69 103 ARG A C 1
ATOM 790 O O . ARG A 1 103 ? -19.217 -6.776 19.629 1.00 79.69 103 ARG A O 1
ATOM 797 N N . LYS A 1 104 ? -17.806 -7.203 17.949 1.00 81.88 104 LYS A N 1
ATOM 798 C CA . LYS A 1 104 ? -17.045 -5.950 18.069 1.00 81.88 104 LYS A CA 1
ATOM 799 C C . LYS A 1 104 ? -17.087 -5.167 16.765 1.00 81.88 104 LYS A C 1
ATOM 801 O O . LYS A 1 104 ? -16.839 -5.708 15.695 1.00 81.88 104 LYS A O 1
ATOM 806 N N . SER A 1 105 ? -17.387 -3.874 16.859 1.00 80.94 105 SER A N 1
ATOM 807 C CA . SER A 1 105 ? -17.337 -2.982 15.697 1.00 80.94 105 SER A CA 1
ATOM 808 C C . SER A 1 105 ? -15.889 -2.639 15.329 1.00 80.94 105 SER A C 1
ATOM 810 O O . SER A 1 105 ? -15.011 -2.661 16.196 1.00 80.94 105 SER A O 1
ATOM 812 N N . LYS A 1 106 ? -15.644 -2.244 14.071 1.00 76.56 106 LYS A N 1
ATOM 813 C CA . LYS A 1 106 ? -14.333 -1.726 13.641 1.00 76.56 106 LYS A CA 1
ATOM 814 C C . LYS A 1 106 ? -13.874 -0.561 14.522 1.00 76.56 106 LYS A C 1
ATOM 816 O O . LYS A 1 106 ? -12.741 -0.561 14.984 1.00 76.56 106 LYS A O 1
ATOM 821 N N . ALA A 1 107 ? -14.777 0.370 14.840 1.00 80.44 107 ALA A N 1
ATOM 822 C CA . ALA A 1 107 ? -14.490 1.503 15.719 1.00 80.44 107 ALA A CA 1
ATOM 823 C C . ALA A 1 107 ? -14.037 1.051 17.115 1.00 80.44 107 ALA A C 1
ATOM 825 O O . ALA A 1 107 ? -13.042 1.546 17.628 1.00 80.44 107 ALA A O 1
ATOM 826 N N . THR A 1 108 ? -14.707 0.054 17.702 1.00 82.38 108 THR A N 1
ATOM 827 C CA . THR A 1 108 ? -14.319 -0.511 19.005 1.00 82.38 108 THR A CA 1
ATOM 828 C C . THR A 1 108 ? -12.911 -1.101 18.975 1.00 82.38 108 THR A C 1
ATOM 830 O O . THR A 1 108 ? -12.167 -0.954 19.941 1.00 82.38 108 THR A O 1
ATOM 833 N N . ILE A 1 109 ? -12.542 -1.759 17.875 1.00 78.62 109 ILE A N 1
ATOM 834 C CA . ILE A 1 109 ? -11.207 -2.334 17.696 1.00 78.62 109 ILE A CA 1
ATOM 835 C C . ILE A 1 109 ? -10.181 -1.207 17.551 1.00 78.62 109 ILE A C 1
ATOM 837 O O . ILE A 1 109 ? -9.212 -1.193 18.296 1.00 78.62 109 ILE A O 1
ATOM 841 N N . VAL A 1 110 ? -10.432 -0.203 16.706 1.00 76.50 110 VAL A N 1
ATOM 842 C CA . VAL A 1 110 ? -9.561 0.983 16.594 1.00 76.50 110 VAL A CA 1
ATOM 843 C C . VAL A 1 110 ? -9.334 1.623 17.964 1.00 76.50 110 VAL A C 1
ATOM 845 O O . VAL A 1 110 ? -8.188 1.795 18.367 1.00 76.50 110 VAL A O 1
ATOM 848 N N . THR A 1 111 ? -10.402 1.893 18.720 1.00 81.00 111 THR A N 1
ATOM 849 C CA . THR A 1 111 ? -10.315 2.490 20.060 1.00 81.00 111 THR A CA 1
ATOM 850 C C . THR A 1 111 ? -9.517 1.629 21.042 1.00 81.00 111 THR A C 1
ATOM 852 O O . THR A 1 111 ? -8.758 2.157 21.853 1.00 81.00 111 THR A O 1
ATOM 855 N N . LEU A 1 112 ? -9.664 0.302 20.989 1.00 78.44 112 LEU A N 1
ATOM 856 C CA . LEU A 1 112 ? -8.896 -0.607 21.840 1.00 78.44 112 LEU A CA 1
ATOM 857 C C . LEU A 1 112 ? -7.393 -0.499 21.549 1.00 78.44 112 LEU A C 1
ATOM 859 O O . LEU A 1 112 ? -6.597 -0.376 22.479 1.00 78.44 112 LEU A O 1
ATOM 863 N N . PHE A 1 113 ? -7.019 -0.495 20.268 1.00 74.12 113 PHE A N 1
ATOM 864 C CA . PHE A 1 113 ? -5.628 -0.393 19.830 1.00 74.12 113 PHE A CA 1
ATOM 865 C C . PHE A 1 113 ? -5.024 0.984 20.147 1.00 74.12 113 PHE A C 1
ATOM 867 O O . PHE A 1 113 ? -3.886 1.058 20.609 1.00 74.12 113 PHE A O 1
ATOM 874 N N . THR A 1 114 ? -5.785 2.074 19.996 1.00 73.31 114 THR A N 1
ATOM 875 C CA . THR A 1 114 ? -5.299 3.425 20.331 1.00 73.31 114 THR A CA 1
ATOM 876 C C . THR A 1 114 ? -5.116 3.636 21.832 1.00 73.31 114 THR A C 1
ATOM 878 O O . THR A 1 114 ? -4.218 4.368 22.240 1.00 73.31 114 THR A O 1
ATOM 881 N N . ASN A 1 115 ? -5.941 2.992 22.662 1.00 80.12 115 ASN A N 1
ATOM 882 C CA . ASN A 1 115 ? -5.932 3.199 24.112 1.00 80.12 115 ASN A CA 1
ATOM 883 C C . ASN A 1 115 ? -4.976 2.261 24.865 1.00 80.12 115 ASN A C 1
ATOM 885 O O . ASN A 1 115 ? -4.791 2.430 26.069 1.00 80.12 115 ASN A O 1
ATOM 889 N N . GLN A 1 116 ? -4.362 1.279 24.194 1.00 75.44 116 GLN A N 1
ATOM 890 C CA . GLN A 1 116 ? -3.439 0.322 24.821 1.00 75.44 116 GLN A CA 1
ATOM 891 C C . GLN A 1 116 ? -2.090 0.209 24.085 1.00 75.44 116 GLN A C 1
ATOM 893 O O . GLN A 1 116 ? -1.673 -0.886 23.694 1.00 75.44 116 GLN A O 1
ATOM 898 N N . PRO A 1 117 ? -1.345 1.321 23.935 1.00 70.38 117 PRO A N 1
ATOM 899 C CA . PRO A 1 117 ? -0.099 1.343 23.168 1.00 70.38 117 PRO A CA 1
ATOM 900 C C . PRO A 1 117 ? 1.011 0.461 23.767 1.00 70.38 117 PRO A C 1
ATOM 902 O O . PRO A 1 117 ? 1.903 0.021 23.046 1.00 70.38 117 PRO A O 1
ATOM 905 N N . SER A 1 118 ? 0.983 0.179 25.073 1.00 74.50 118 SER A N 1
ATOM 906 C CA . SER A 1 118 ? 1.938 -0.729 25.725 1.00 74.50 118 SER A CA 1
ATOM 907 C C . SER A 1 118 ? 1.708 -2.190 25.335 1.00 74.50 118 SER A C 1
ATOM 909 O O . SER A 1 118 ? 2.649 -2.860 24.921 1.00 74.50 118 SER A O 1
ATOM 911 N N . GLN A 1 119 ? 0.460 -2.665 25.384 1.00 70.12 119 GLN A N 1
ATOM 912 C CA . GLN A 1 119 ? 0.107 -4.035 24.991 1.00 70.12 119 GLN A CA 1
ATOM 913 C C . GLN A 1 119 ? 0.340 -4.270 23.500 1.00 70.12 119 GLN A C 1
ATOM 915 O O . GLN A 1 119 ? 0.810 -5.331 23.099 1.00 70.12 119 GLN A O 1
ATOM 920 N N . MET A 1 120 ? 0.094 -3.243 22.687 1.00 69.19 120 MET A N 1
ATOM 921 C CA . MET A 1 120 ? 0.452 -3.228 21.274 1.00 69.19 120 MET A CA 1
ATOM 922 C C . MET A 1 120 ? 1.941 -3.481 21.034 1.00 69.19 120 MET A C 1
ATOM 924 O O . MET A 1 120 ? 2.286 -4.299 20.187 1.00 69.19 120 MET A O 1
ATOM 928 N N . LYS A 1 121 ? 2.827 -2.811 21.781 1.00 68.75 121 LYS A N 1
ATOM 929 C CA . LYS A 1 121 ? 4.278 -3.024 21.672 1.00 68.75 121 LYS A CA 1
ATOM 930 C C . LYS A 1 121 ? 4.670 -4.446 22.069 1.00 68.75 121 LYS A C 1
ATOM 932 O O . LYS A 1 121 ? 5.486 -5.052 21.384 1.00 68.75 121 LYS A O 1
ATOM 937 N N . THR A 1 122 ? 4.063 -4.989 23.125 1.00 72.12 122 THR A N 1
ATOM 938 C CA . THR A 1 122 ? 4.292 -6.375 23.559 1.00 72.12 122 THR A CA 1
ATOM 939 C C . THR A 1 122 ? 3.842 -7.381 22.503 1.00 72.12 122 THR A C 1
ATOM 941 O O . THR A 1 122 ? 4.599 -8.288 22.166 1.00 72.12 122 THR A O 1
ATOM 944 N N . LEU A 1 123 ? 2.647 -7.199 21.937 1.00 68.81 123 LEU A N 1
ATOM 945 C CA . LEU A 1 123 ? 2.154 -8.048 20.858 1.00 68.81 123 LEU A CA 1
ATOM 946 C C . LEU A 1 123 ? 3.070 -7.942 19.637 1.00 68.81 123 LEU A C 1
ATOM 948 O O . LEU A 1 123 ? 3.533 -8.957 19.151 1.00 68.81 123 LEU A O 1
ATOM 952 N N . LEU A 1 124 ? 3.424 -6.733 19.193 1.00 65.88 124 LEU A N 1
ATOM 953 C CA . LEU A 1 124 ? 4.354 -6.543 18.075 1.00 65.88 124 LEU A CA 1
ATOM 954 C C . LEU A 1 124 ? 5.693 -7.257 18.304 1.00 65.88 124 LEU A C 1
ATOM 956 O O . LEU A 1 124 ? 6.188 -7.906 17.389 1.00 65.88 124 LEU A O 1
ATOM 960 N N . SER A 1 125 ? 6.232 -7.211 19.526 1.00 67.56 125 SER A N 1
ATOM 961 C CA . SER A 1 125 ? 7.481 -7.902 19.859 1.00 67.56 125 SER A CA 1
ATOM 962 C C . SER A 1 125 ? 7.378 -9.430 19.845 1.00 67.56 125 SER A C 1
ATOM 964 O O . SER A 1 125 ? 8.388 -10.088 19.623 1.00 67.56 125 SER A O 1
ATOM 966 N N . SER A 1 126 ? 6.184 -10.007 20.046 1.00 67.12 126 SER A N 1
ATOM 967 C CA . SER A 1 126 ? 5.987 -11.463 20.018 1.00 67.12 126 SER A CA 1
ATOM 968 C C . SER A 1 126 ? 5.747 -12.029 18.615 1.00 67.12 126 SER A C 1
ATOM 970 O O . SER A 1 126 ? 5.938 -13.226 18.408 1.00 67.12 126 SER A O 1
ATOM 972 N N . ILE A 1 127 ? 5.345 -11.191 17.652 1.00 62.81 127 ILE A N 1
ATOM 973 C CA . ILE A 1 127 ? 5.155 -11.566 16.236 1.00 62.81 127 ILE A CA 1
ATOM 974 C C . ILE A 1 127 ? 6.332 -11.176 15.332 1.00 62.81 127 ILE A C 1
ATOM 976 O O . ILE A 1 127 ? 6.434 -11.707 14.226 1.00 62.81 127 ILE A O 1
ATOM 980 N N . THR A 1 128 ? 7.239 -10.294 15.762 1.00 55.38 128 THR A N 1
ATOM 981 C CA . THR A 1 128 ? 8.508 -10.068 15.051 1.00 55.38 128 THR A CA 1
ATOM 982 C C . THR A 1 128 ? 9.471 -11.229 15.309 1.00 55.38 128 THR A C 1
ATOM 984 O O . THR A 1 128 ? 9.771 -11.496 16.473 1.00 55.38 128 THR A O 1
ATOM 987 N N . PRO A 1 129 ? 9.993 -11.911 14.272 1.00 46.12 129 PRO A N 1
ATOM 988 C CA . PRO A 1 129 ? 10.991 -12.956 14.466 1.00 46.12 129 PRO A CA 1
ATOM 989 C C . PRO A 1 129 ? 12.219 -12.382 15.181 1.00 46.12 129 PRO A C 1
ATOM 991 O O . PRO A 1 129 ? 12.721 -11.324 14.794 1.00 46.12 129 PRO A O 1
ATOM 994 N N . HIS A 1 130 ? 12.729 -13.079 16.199 1.00 44.00 130 HIS A N 1
ATOM 995 C CA . HIS A 1 130 ? 14.055 -12.779 16.728 1.00 44.00 130 HIS A CA 1
ATOM 996 C C . HIS A 1 130 ? 15.079 -13.051 15.622 1.00 44.00 130 HIS A C 1
ATOM 998 O O . HIS A 1 130 ? 15.272 -14.195 15.215 1.00 44.00 130 HIS A O 1
ATOM 1004 N N . HIS A 1 131 ? 15.718 -11.996 15.118 1.00 47.06 131 HIS A N 1
ATOM 1005 C CA . HIS A 1 131 ? 16.934 -12.148 14.332 1.00 47.06 131 HIS A CA 1
ATOM 1006 C C . HIS A 1 131 ? 18.034 -12.655 15.274 1.00 47.06 131 HIS A C 1
ATOM 1008 O O . HIS A 1 131 ? 18.500 -11.909 16.136 1.00 47.06 131 HIS A O 1
ATOM 1014 N N . HIS A 1 132 ? 18.373 -13.938 15.137 1.00 37.44 132 HIS A N 1
ATOM 1015 C CA . HIS A 1 132 ? 19.631 -14.513 15.606 1.00 37.44 132 HIS A CA 1
ATOM 1016 C C . HIS A 1 132 ? 20.701 -14.356 14.527 1.00 37.44 132 HIS A C 1
ATOM 1018 O O . HIS A 1 132 ? 20.346 -14.498 13.333 1.00 37.44 132 HIS A O 1
#

Organism: Araneus ventricosus (NCBI:txid182803)

Solvent-accessible surface area (backbone atoms only — not comparable to full-atom values): 7962 Å² total; per-residue (Å²): 136,81,58,91,95,57,89,84,83,83,60,96,63,63,55,55,63,47,52,47,50,53,41,55,62,46,44,77,81,35,86,66,35,72,44,74,49,82,62,67,62,48,54,49,53,35,41,61,68,54,57,74,86,47,56,38,30,42,33,34,73,51,72,86,94,48,75,65,46,78,42,49,36,39,58,48,37,64,80,38,78,46,38,66,55,52,45,49,48,41,66,50,30,27,61,102,86,51,66,44,51,88,99,44,54,48,67,59,46,52,52,52,56,71,76,35,60,67,60,51,52,54,52,51,60,74,73,49,78,80,86,126

Mean predicted aligned error: 8.88 Å

pLDDT: mean 80.99, std 12.92, range [37.44, 95.88]

Foldseek 3Di:
DDDPPDDDDDDPDDPLLVQLVVQQVVQVPDVAGEREDQFCVNLLNNLVPHDLPGRYWYWYDDDDPDDIDIGGSNVCCVVPVPSVLSVVLCVQQDGPPDDHPPPDHSVNSVVVCVVCVPVVVVVVVVPDDPDD

Nearest PDB structures (foldseek):
  1rxw-assembly1_A  TM=5.650E-01  e=2.384E-02  Archaeoglobus fulgidus
  4q0z-assembly2_F  TM=5.239E-01  e=1.620E-01  Saccharomyces cerevisiae S288C
  7l31-assembly1_E  TM=2.385E-01  e=3.058E+00  Homo sapiens

Radius of gyration: 16.9 Å; Cα contacts (8 Å, |Δi|>4): 137; chains: 1; bounding box: 39×33×53 Å

Sequence (132 aa):
MVAKGFETRVATGDADTYNVRRGLEKAISHPIVSITGQDIDLVGLLIALAQPESSIYFMKPCKGKVEDKLFSARKLQKELSFAQTILLLHAFSGCDITSTIYRKSKATIVTLFTNQPSQMKTLLSSITPHHH